Protein AF-A0A7S0ACM5-F1 (afdb_monomer_lite)

Radius of gyration: 21.63 Å; chains: 1; bounding box: 49×35×57 Å

Secondary structure (DSSP, 8-state):
-TTTTEES--HHHHHHHHHT-TT-SEEEEETTTTEEEEES--PSS----TTEEEEE--S----EEEE-S--TTEEESS--TTSSTTTTEES--HHHHHHHHHH-TT-SEEEEETTEEEEES---SSEEE-TT-EEEEEE-

Structure (mmCIF, N/CA/C/O backbone):
data_AF-A0A7S0ACM5-F1
#
_entry.id   AF-A0A7S0ACM5-F1
#
loop_
_atom_site.group_PDB
_atom_site.id
_atom_site.type_symbol
_atom_site.label_atom_id
_atom_site.label_alt_id
_atom_site.label_comp_id
_atom_site.label_asym_id
_atom_site.label_entity_id
_atom_site.label_seq_i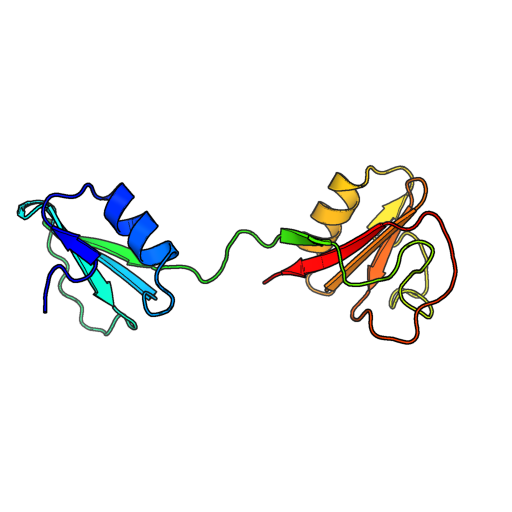d
_atom_site.pdbx_PDB_ins_code
_atom_site.Cartn_x
_atom_site.Cartn_y
_atom_site.Cartn_z
_atom_site.occupancy
_atom_site.B_iso_or_equiv
_atom_site.auth_seq_id
_atom_site.auth_comp_id
_atom_site.auth_asym_id
_atom_site.auth_atom_id
_atom_site.pdbx_PDB_model_num
ATOM 1 N N . ASP A 1 1 ? -14.259 -20.189 23.474 1.00 74.06 1 ASP A N 1
ATOM 2 C CA . ASP A 1 1 ? -13.755 -19.727 24.783 1.00 74.06 1 ASP A CA 1
ATOM 3 C C . ASP A 1 1 ? -13.394 -18.260 24.739 1.00 74.06 1 ASP A C 1
ATOM 5 O O . ASP A 1 1 ? -12.889 -17.796 23.725 1.00 74.06 1 ASP A O 1
ATOM 9 N N . TRP A 1 2 ? -13.703 -17.525 25.805 1.00 87.75 2 TRP A N 1
ATOM 10 C CA . TRP A 1 2 ? -13.398 -16.099 25.893 1.00 87.75 2 TRP A CA 1
ATOM 11 C C . TRP A 1 2 ? -11.968 -15.885 26.395 1.00 87.75 2 TRP A C 1
ATOM 13 O O . TRP A 1 2 ? -11.534 -16.573 27.318 1.00 87.75 2 TRP A O 1
ATOM 23 N N . GLY A 1 3 ? -11.259 -14.898 25.842 1.00 92.00 3 GLY A N 1
ATOM 24 C CA . GLY A 1 3 ? -9.906 -14.553 26.290 1.00 92.00 3 GLY A CA 1
ATOM 25 C C . GLY A 1 3 ? -8.773 -15.212 25.504 1.00 92.00 3 GLY A C 1
ATOM 26 O O . GLY A 1 3 ? -7.635 -15.182 25.964 1.00 92.00 3 GLY A O 1
ATOM 27 N N . ASP A 1 4 ? -9.045 -15.788 24.333 1.00 95.94 4 ASP A N 1
ATOM 28 C CA . ASP A 1 4 ? -8.060 -16.508 23.518 1.00 95.94 4 ASP A CA 1
ATOM 29 C C . ASP A 1 4 ? -6.959 -15.610 22.913 1.00 95.94 4 ASP A C 1
ATOM 31 O O . ASP A 1 4 ? -5.904 -16.103 22.517 1.00 95.94 4 ASP A O 1
ATOM 35 N N . LEU A 1 5 ? -7.164 -14.288 22.885 1.00 96.00 5 LEU A N 1
ATOM 36 C CA . LEU A 1 5 ? -6.110 -13.310 22.597 1.00 96.00 5 LEU A CA 1
ATOM 37 C C . LEU A 1 5 ? -5.459 -12.753 23.876 1.00 96.00 5 LEU A C 1
ATOM 39 O O . LEU A 1 5 ? -4.419 -12.104 23.805 1.00 96.00 5 LEU A O 1
ATOM 43 N N . GLY A 1 6 ? -6.012 -13.021 25.058 1.00 96.50 6 GLY A N 1
ATOM 44 C CA . GLY A 1 6 ? -5.380 -12.731 26.342 1.00 96.50 6 GLY A CA 1
ATOM 45 C C . GLY A 1 6 ? -6.316 -12.158 27.404 1.00 96.50 6 GLY A C 1
ATOM 46 O O . GLY A 1 6 ? -7.418 -11.672 27.141 1.00 96.50 6 GLY A O 1
ATOM 47 N N . THR A 1 7 ? -5.830 -12.179 28.644 1.00 97.06 7 THR A N 1
ATOM 48 C CA . THR A 1 7 ? -6.510 -11.652 29.837 1.00 97.06 7 THR A CA 1
ATOM 49 C C . THR A 1 7 ? -5.599 -10.699 30.600 1.00 97.06 7 THR A C 1
ATOM 51 O O . THR A 1 7 ? -4.382 -10.871 30.578 1.00 97.06 7 THR A O 1
ATOM 54 N N . LYS A 1 8 ? -6.184 -9.738 31.324 1.00 96.62 8 LYS A N 1
ATOM 55 C CA . LYS A 1 8 ? -5.485 -8.664 32.053 1.00 96.62 8 LYS A CA 1
ATOM 56 C C . LYS A 1 8 ? -4.668 -7.720 31.151 1.00 96.62 8 LYS A C 1
ATOM 58 O O . LYS A 1 8 ? -3.855 -6.947 31.656 1.00 96.62 8 LYS A O 1
ATOM 63 N N . ILE A 1 9 ? -4.939 -7.703 29.848 1.00 97.12 9 ILE A N 1
ATOM 64 C CA . ILE A 1 9 ? -4.252 -6.856 28.858 1.00 97.12 9 ILE A CA 1
ATOM 65 C C . ILE A 1 9 ? -4.987 -5.528 28.626 1.00 97.12 9 ILE A C 1
ATOM 67 O O . ILE A 1 9 ? -6.110 -5.359 29.098 1.00 97.12 9 ILE A O 1
ATOM 71 N N . SER A 1 10 ? -4.353 -4.579 27.936 1.00 97.44 10 SER A N 1
ATOM 72 C CA . SER A 1 10 ? -5.004 -3.350 27.465 1.00 97.44 10 SER A CA 1
ATOM 73 C C . SER A 1 10 ? -5.814 -3.582 26.180 1.00 97.44 10 SER A C 1
ATOM 75 O O . SER A 1 10 ? -5.661 -4.596 25.496 1.00 97.44 10 SER A O 1
ATOM 77 N N . ALA A 1 11 ? -6.666 -2.614 25.832 1.00 96.12 11 ALA A N 1
ATOM 78 C CA . ALA A 1 11 ? -7.379 -2.594 24.555 1.00 96.12 11 ALA A CA 1
ATOM 79 C C . ALA A 1 11 ? -6.424 -2.534 23.345 1.00 96.12 11 ALA A C 1
ATOM 81 O O . ALA A 1 11 ? -6.666 -3.192 22.341 1.00 96.12 11 ALA A O 1
ATOM 82 N N . GLU A 1 12 ? -5.321 -1.794 23.452 1.00 95.19 12 GLU A N 1
ATOM 83 C CA . GLU A 1 12 ? -4.291 -1.705 22.407 1.00 95.19 12 GLU A CA 1
ATOM 84 C C . GLU A 1 12 ? -3.594 -3.055 22.198 1.00 95.19 12 GLU A C 1
ATOM 86 O O . GLU A 1 12 ? -3.578 -3.586 21.093 1.00 95.19 12 GLU A O 1
ATOM 91 N N . GLN A 1 13 ? -3.177 -3.707 23.290 1.00 96.75 13 GLN A N 1
ATOM 92 C CA . GLN A 1 13 ? -2.616 -5.059 23.233 1.00 96.75 13 GLN A CA 1
ATOM 93 C C . GLN A 1 13 ? -3.599 -6.073 22.628 1.00 96.75 13 GLN A C 1
ATOM 95 O O . GLN A 1 13 ? -3.174 -7.061 22.035 1.00 96.75 13 GLN A O 1
ATOM 100 N N . CYS A 1 14 ? -4.908 -5.864 22.784 1.00 97.56 14 CYS A N 1
ATOM 101 C CA . CYS A 1 14 ? -5.925 -6.691 22.140 1.00 97.56 14 CYS A CA 1
ATOM 102 C C . CYS A 1 14 ? -5.924 -6.516 20.611 1.00 97.56 14 CYS A C 1
ATOM 104 O O . CYS A 1 14 ? -5.962 -7.510 19.882 1.00 97.56 14 CYS A O 1
ATOM 106 N N . GLN A 1 15 ? -5.829 -5.274 20.127 1.00 95.00 15 GLN A N 1
ATOM 107 C CA . GLN A 1 15 ? -5.737 -4.973 18.696 1.00 95.00 15 GLN A CA 1
ATOM 108 C C . GLN A 1 15 ? -4.459 -5.558 18.088 1.00 95.00 15 GLN A C 1
ATOM 110 O O . GLN A 1 15 ? -4.554 -6.299 17.113 1.00 95.00 15 GLN A O 1
ATOM 115 N N . ASP A 1 16 ? -3.294 -5.343 18.704 1.00 93.50 16 ASP A N 1
ATOM 116 C CA . ASP A 1 16 ? -2.008 -5.857 18.204 1.00 93.50 16 ASP A CA 1
ATOM 117 C C . ASP A 1 16 ? -2.004 -7.381 18.070 1.00 93.50 16 ASP A C 1
ATOM 119 O O . ASP A 1 16 ? -1.547 -7.947 17.077 1.00 93.50 16 ASP A O 1
ATOM 123 N N . ARG A 1 17 ? -2.574 -8.072 19.060 1.00 95.31 17 ARG A N 1
ATOM 124 C CA . ARG A 1 17 ? -2.668 -9.536 19.046 1.00 95.31 17 ARG A CA 1
ATOM 125 C C . ARG A 1 17 ? -3.643 -10.045 17.993 1.00 95.31 17 ARG A C 1
ATOM 127 O O . ARG A 1 17 ? -3.417 -11.112 17.432 1.00 95.31 17 ARG A O 1
ATOM 134 N N . CYS A 1 18 ? -4.699 -9.292 17.697 1.00 94.12 18 CYS A N 1
ATOM 135 C CA . CYS A 1 18 ? -5.559 -9.575 16.556 1.00 94.12 18 CYS A CA 1
ATOM 136 C C . CYS A 1 18 ? -4.834 -9.324 15.222 1.00 94.12 18 CYS A C 1
ATOM 138 O O . CYS A 1 18 ? -4.921 -10.144 14.305 1.00 94.12 18 CYS A O 1
ATOM 140 N N . LEU A 1 19 ? -4.067 -8.234 15.109 1.00 90.81 19 LEU A N 1
ATOM 141 C CA . LEU A 1 19 ? -3.265 -7.931 13.921 1.00 90.81 19 LEU A CA 1
ATOM 142 C C . LEU A 1 19 ? -2.239 -9.037 13.635 1.00 90.81 19 LEU A C 1
ATOM 144 O O . LEU A 1 19 ? -2.139 -9.482 12.493 1.00 90.81 19 LEU A O 1
ATOM 148 N N . ALA A 1 20 ? -1.580 -9.556 14.669 1.00 87.94 20 ALA A N 1
ATOM 149 C CA . ALA A 1 20 ? -0.624 -10.659 14.574 1.00 87.94 20 ALA A CA 1
ATOM 150 C C . ALA A 1 20 ? -1.261 -12.052 14.388 1.00 87.94 20 ALA A C 1
ATOM 152 O O . ALA A 1 20 ? -0.545 -13.028 14.186 1.00 87.94 20 ALA A O 1
ATOM 153 N N . ASN A 1 21 ? -2.589 -12.181 14.488 1.00 89.94 21 ASN A N 1
ATOM 154 C CA . ASN A 1 21 ? -3.282 -13.461 14.357 1.00 89.94 21 ASN A CA 1
ATOM 155 C C . ASN A 1 21 ? -4.006 -13.570 13.007 1.00 89.94 21 ASN A C 1
ATOM 157 O O . ASN A 1 21 ? -4.939 -12.813 12.734 1.00 89.94 21 ASN A O 1
ATOM 161 N N . ASP A 1 22 ? -3.627 -14.551 12.190 1.00 87.69 22 ASP A N 1
ATOM 162 C CA . ASP A 1 22 ? -4.176 -14.743 10.837 1.00 87.69 22 ASP A CA 1
ATOM 163 C C . ASP A 1 22 ? -5.669 -15.105 10.812 1.00 87.69 22 ASP A C 1
ATOM 165 O O . ASP A 1 22 ? -6.369 -14.814 9.843 1.00 87.69 22 ASP A O 1
ATOM 169 N N . HIS A 1 23 ? -6.186 -15.681 11.900 1.00 88.12 23 HIS A N 1
ATOM 170 C CA . HIS A 1 23 ? -7.600 -16.037 12.037 1.00 88.12 23 HIS A CA 1
ATOM 171 C C . HIS A 1 23 ? -8.447 -14.929 12.669 1.00 88.12 23 HIS A C 1
ATOM 173 O O . HIS A 1 23 ? -9.668 -15.068 12.758 1.00 88.12 23 HIS A O 1
ATOM 179 N N . CYS A 1 24 ? -7.835 -13.835 13.127 1.00 91.56 24 CYS A N 1
ATOM 180 C CA . CYS A 1 24 ? -8.592 -12.716 13.662 1.00 91.56 24 CYS A CA 1
ATOM 181 C C . CYS A 1 24 ? -9.110 -11.840 12.524 1.00 91.56 24 CYS A C 1
ATOM 183 O O . CYS A 1 24 ? -8.332 -11.321 11.733 1.00 91.56 24 CYS A O 1
ATOM 185 N N . ARG A 1 25 ? -10.425 -11.640 12.461 1.00 91.94 25 ARG A N 1
ATOM 186 C CA . ARG A 1 25 ? -11.079 -10.630 11.612 1.00 91.94 25 ARG A CA 1
ATOM 187 C C . ARG A 1 25 ? -11.717 -9.525 12.431 1.00 91.94 25 ARG A C 1
ATOM 189 O O . ARG A 1 25 ? -11.888 -8.425 11.926 1.00 91.94 25 ARG A O 1
ATOM 196 N N . PHE A 1 26 ? -12.028 -9.800 13.691 1.00 92.69 26 PHE A N 1
ATOM 197 C CA . PHE A 1 26 ? -12.561 -8.831 14.631 1.00 92.69 26 PHE A CA 1
ATOM 198 C C . PHE A 1 26 ? -11.927 -9.048 16.003 1.00 92.69 26 PHE A C 1
ATOM 200 O O . PHE A 1 26 ? -11.945 -10.166 16.520 1.00 92.69 26 PHE A O 1
ATOM 207 N N . ALA A 1 27 ? -11.381 -7.985 16.590 1.00 95.00 27 ALA A N 1
ATOM 208 C CA . ALA A 1 27 ? -10.933 -7.964 17.975 1.00 95.00 27 ALA A CA 1
ATOM 209 C C . ALA A 1 27 ? -12.099 -7.526 18.863 1.00 95.00 27 ALA A C 1
ATOM 211 O O . ALA A 1 27 ? -12.689 -6.470 18.626 1.00 95.00 27 ALA A O 1
ATOM 212 N N . VAL A 1 28 ? -12.415 -8.311 19.892 1.00 94.81 28 VAL A N 1
ATOM 213 C CA . VAL A 1 28 ? -13.461 -7.981 20.865 1.00 94.81 28 VAL A CA 1
ATOM 214 C C . VAL A 1 28 ? -12.850 -7.932 22.258 1.00 94.81 28 VAL A C 1
ATOM 216 O O . VAL A 1 28 ? -12.372 -8.938 22.785 1.00 94.81 28 VAL A O 1
ATOM 219 N N . TYR A 1 29 ? -12.862 -6.745 22.859 1.00 96.62 29 TYR A N 1
ATOM 220 C CA . TYR A 1 29 ? -12.278 -6.471 24.167 1.00 96.62 29 TYR A CA 1
ATOM 221 C C . TYR A 1 29 ? -13.362 -6.166 25.194 1.00 96.62 29 TYR A C 1
ATOM 223 O O . TYR A 1 29 ? -14.104 -5.195 25.057 1.00 96.62 29 TYR A O 1
ATOM 231 N N . LYS A 1 30 ? -13.412 -6.967 26.259 1.00 95.44 30 LYS A N 1
ATOM 232 C CA . LYS A 1 30 ? -14.280 -6.735 27.413 1.00 95.44 30 LYS A CA 1
ATOM 233 C C . LYS A 1 30 ? -13.570 -5.826 28.414 1.00 95.44 30 LYS A C 1
ATOM 235 O O . LYS A 1 30 ? -12.619 -6.262 29.068 1.00 95.44 30 LYS A O 1
ATOM 240 N N . THR A 1 31 ? -14.030 -4.586 28.553 1.00 93.12 31 THR A N 1
ATOM 241 C CA . THR A 1 31 ? -13.363 -3.534 29.342 1.00 93.12 31 THR A CA 1
ATOM 242 C C . THR A 1 31 ? -13.320 -3.863 30.831 1.00 93.12 31 THR A C 1
ATOM 244 O O . THR A 1 31 ? -12.274 -3.720 31.461 1.00 93.12 31 THR A O 1
ATOM 247 N N . THR A 1 32 ? -14.417 -4.392 31.376 1.00 92.62 32 THR A N 1
ATOM 248 C CA . THR A 1 32 ? -14.552 -4.752 32.798 1.00 92.62 32 THR A CA 1
ATOM 249 C C . THR A 1 32 ? -13.646 -5.913 33.204 1.00 92.62 32 THR A C 1
ATOM 251 O O . THR A 1 32 ? -13.028 -5.880 34.264 1.00 92.62 32 THR A O 1
ATOM 254 N N . ALA A 1 33 ? -13.521 -6.927 32.343 1.00 93.56 33 ALA A N 1
ATOM 255 C CA . ALA A 1 33 ? -12.702 -8.114 32.597 1.00 93.56 33 ALA A CA 1
ATOM 256 C C . ALA A 1 33 ? -11.260 -7.989 32.075 1.00 93.56 33 ALA A C 1
ATOM 258 O O . ALA A 1 33 ? -10.439 -8.874 32.326 1.00 93.56 33 ALA A O 1
ATOM 259 N N . ARG A 1 34 ? -10.954 -6.926 31.317 1.00 96.06 34 ARG A N 1
ATOM 260 C CA . ARG A 1 34 ? -9.683 -6.742 30.599 1.00 96.06 34 ARG A CA 1
ATOM 261 C C . ARG A 1 34 ? -9.292 -7.982 29.791 1.00 96.06 34 ARG A C 1
ATOM 263 O O . ARG A 1 34 ? -8.174 -8.488 29.896 1.00 96.06 34 ARG A O 1
ATOM 270 N N . SER A 1 35 ? -10.244 -8.527 29.041 1.00 97.12 35 SER A N 1
ATOM 271 C CA . SER A 1 35 ? -10.082 -9.788 28.314 1.00 97.12 35 SER A CA 1
ATOM 272 C C . SER A 1 35 ? -10.415 -9.611 26.840 1.00 97.12 35 SER A C 1
ATOM 274 O O . SER A 1 35 ? -11.391 -8.945 26.502 1.00 97.12 35 SER A O 1
ATOM 276 N N . CYS A 1 36 ? -9.588 -10.200 25.983 1.00 97.44 36 CYS A N 1
ATOM 277 C CA . CYS A 1 36 ? -9.625 -10.041 24.539 1.00 97.44 36 CYS A CA 1
ATOM 278 C C . CYS A 1 36 ? -9.876 -11.376 23.850 1.00 97.44 36 CYS A C 1
ATOM 280 O O . CYS A 1 36 ? -9.240 -12.380 24.177 1.00 97.44 36 CYS A O 1
ATOM 282 N N . THR A 1 37 ? -10.754 -11.368 22.858 1.00 96.06 37 THR A N 1
ATOM 283 C CA . THR A 1 37 ? -11.027 -12.529 22.016 1.00 96.06 37 THR A CA 1
ATOM 284 C C . THR A 1 37 ? -11.062 -12.139 20.542 1.00 96.06 37 THR A C 1
ATOM 286 O O . THR A 1 37 ? -11.255 -10.960 20.220 1.00 96.06 37 THR A O 1
ATOM 289 N N . LYS A 1 38 ? -10.849 -13.110 19.648 1.00 94.62 38 LYS A N 1
ATOM 290 C CA . LYS A 1 38 ? -10.996 -12.911 18.201 1.00 94.62 38 LYS A CA 1
ATOM 291 C C . LYS A 1 38 ? -12.259 -13.556 17.662 1.00 94.62 38 LYS A C 1
ATOM 293 O O . LYS A 1 38 ? -12.644 -14.642 18.080 1.00 94.62 38 LYS A O 1
ATOM 298 N N . PHE A 1 39 ? -12.815 -12.936 16.632 1.00 91.75 39 PHE A N 1
ATOM 299 C CA . PHE A 1 39 ? -13.817 -13.553 15.775 1.00 91.75 39 PHE A CA 1
ATOM 300 C C . PHE A 1 39 ? -13.350 -13.541 14.327 1.00 91.75 39 PHE A C 1
ATOM 302 O O . PHE A 1 39 ? -12.666 -12.613 13.891 1.00 91.75 39 PHE A O 1
ATOM 309 N N . HIS A 1 40 ? -13.730 -14.576 13.582 1.00 89.00 40 HIS A N 1
ATOM 310 C CA . HIS A 1 40 ? -13.528 -14.631 12.137 1.00 89.00 40 HIS A CA 1
ATOM 311 C C . HIS A 1 40 ? -14.631 -13.871 11.379 1.00 89.00 40 HIS A C 1
ATOM 313 O O . HIS A 1 40 ? -14.410 -13.386 10.277 1.00 89.00 40 HIS A O 1
ATOM 319 N N . GLU A 1 41 ? -15.816 -13.720 11.967 1.00 84.94 41 GLU A N 1
ATOM 320 C CA . GLU A 1 41 ? -16.967 -13.065 11.340 1.00 84.94 41 GLU A CA 1
ATOM 321 C C . GLU A 1 41 ? -17.749 -12.273 12.388 1.00 84.94 41 GLU A C 1
ATOM 323 O O . GLU A 1 41 ? -17.735 -12.613 13.573 1.00 84.94 41 GLU A O 1
ATOM 328 N N . CYS A 1 42 ? -18.434 -11.218 11.951 1.00 82.19 42 CYS A N 1
ATOM 329 C CA . CYS A 1 42 ? -19.366 -10.463 12.779 1.00 82.19 42 CYS A CA 1
ATOM 330 C C . CYS A 1 42 ? -20.781 -10.716 12.253 1.00 82.19 42 CYS A C 1
ATOM 332 O O . CYS A 1 42 ? -21.149 -10.214 11.191 1.00 82.19 42 CYS A O 1
ATOM 334 N N . ASN A 1 43 ? -21.551 -11.531 12.975 1.00 77.81 43 ASN A N 1
ATOM 335 C CA . ASN A 1 43 ? -22.906 -11.912 12.582 1.00 77.81 43 ASN A CA 1
ATOM 336 C C . ASN A 1 43 ? -23.949 -10.945 13.161 1.00 77.81 43 ASN A C 1
ATOM 338 O O . ASN A 1 43 ? -23.796 -10.446 14.274 1.00 77.81 43 ASN A O 1
ATOM 342 N N . SER A 1 44 ? -25.017 -10.699 12.397 1.00 69.56 44 SER A N 1
ATOM 343 C CA . SER A 1 44 ? -26.188 -9.918 12.815 1.00 69.56 44 SER A CA 1
ATOM 344 C C . SER A 1 44 ? -27.334 -10.855 13.234 1.00 69.56 44 SER A C 1
ATOM 346 O O . SER A 1 44 ? -27.522 -11.878 12.570 1.00 69.56 44 SER A O 1
ATOM 348 N N . PRO A 1 45 ? -28.124 -10.528 14.276 1.00 66.06 45 PRO A N 1
ATOM 349 C CA . PRO A 1 45 ? -28.029 -9.331 15.116 1.00 66.06 45 PRO A CA 1
ATOM 350 C C . PRO A 1 45 ? -26.870 -9.416 16.119 1.00 66.06 45 PRO A C 1
ATOM 352 O O . PRO A 1 45 ? -26.571 -10.491 16.634 1.00 66.06 45 PRO A O 1
ATOM 355 N N . TYR A 1 46 ? -26.235 -8.279 16.416 1.00 70.38 46 TYR A N 1
ATOM 356 C CA . TYR A 1 46 ? -25.205 -8.188 17.454 1.00 70.38 46 TYR A CA 1
ATOM 357 C C . TYR A 1 46 ? -25.653 -7.304 18.620 1.00 70.38 46 TYR A C 1
ATOM 359 O O . TYR A 1 46 ? -26.189 -6.209 18.434 1.00 70.38 46 TYR A O 1
ATOM 367 N N . ASP A 1 47 ? -25.389 -7.785 19.835 1.00 72.88 47 ASP A N 1
ATOM 368 C CA . ASP A 1 47 ? -25.683 -7.075 21.075 1.00 72.88 47 ASP A CA 1
ATOM 369 C C . ASP A 1 47 ? -24.698 -5.920 21.275 1.00 72.88 47 ASP A C 1
ATOM 371 O O . ASP A 1 47 ? -23.516 -6.128 21.558 1.00 72.88 47 ASP A O 1
ATOM 375 N N . GLN A 1 48 ? -25.186 -4.684 21.191 1.00 73.06 48 GLN A N 1
ATOM 376 C CA . GLN A 1 48 ? -24.405 -3.530 21.623 1.00 73.06 48 GLN A CA 1
ATOM 377 C C . GLN A 1 48 ? -24.444 -3.444 23.146 1.00 73.06 48 GLN A C 1
ATOM 379 O O . GLN A 1 48 ? -25.480 -3.159 23.747 1.00 73.06 48 GLN A O 1
ATOM 384 N N . LYS A 1 49 ? -23.301 -3.701 23.778 1.00 83.62 49 LYS A N 1
ATOM 385 C CA . LYS A 1 49 ? -23.130 -3.590 25.225 1.00 83.62 49 LYS A CA 1
ATOM 386 C C . LYS A 1 49 ? -21.969 -2.635 25.529 1.00 83.62 49 LYS A C 1
ATOM 388 O O . LYS A 1 49 ? -20.926 -2.738 24.886 1.00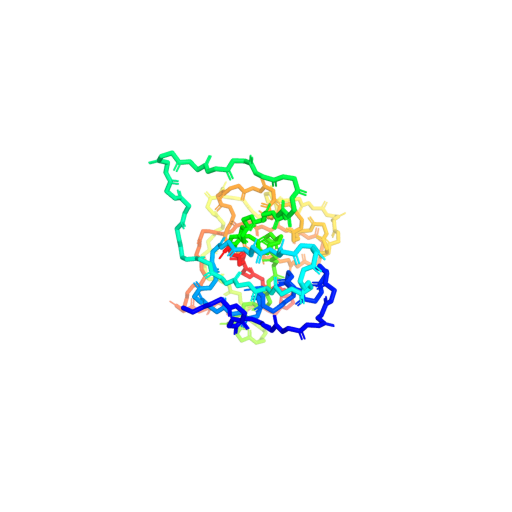 83.62 49 LYS A O 1
ATOM 393 N N . PRO A 1 50 ? -22.118 -1.718 26.501 1.00 85.00 50 PRO A N 1
ATOM 394 C CA . PRO A 1 50 ? -21.123 -0.677 26.772 1.00 85.00 50 PRO A CA 1
ATOM 395 C C . PRO A 1 50 ? -19.807 -1.213 27.359 1.00 85.00 50 PRO A C 1
ATOM 397 O O . PRO A 1 50 ? -18.808 -0.499 27.377 1.00 85.00 50 PRO A O 1
ATOM 400 N N . ASP A 1 51 ? -19.776 -2.457 27.845 1.00 92.75 51 ASP A N 1
ATOM 401 C CA . ASP A 1 51 ? -18.571 -3.102 28.373 1.00 92.75 51 ASP A CA 1
ATOM 402 C C . ASP A 1 51 ? -17.703 -3.769 27.294 1.00 92.75 51 ASP A C 1
ATOM 404 O O . ASP A 1 51 ? -16.676 -4.363 27.630 1.00 92.75 51 ASP A O 1
ATOM 408 N N . PHE A 1 52 ? -18.064 -3.646 26.012 1.00 92.75 52 PHE A N 1
ATOM 409 C CA . PHE A 1 52 ? -17.291 -4.191 24.899 1.00 92.75 52 PHE A CA 1
ATOM 410 C C . PHE A 1 52 ? -16.840 -3.107 23.928 1.00 92.75 52 PHE A C 1
ATOM 412 O O . PHE A 1 52 ? -17.626 -2.292 23.454 1.00 92.75 52 PHE A O 1
ATOM 419 N N . ALA A 1 53 ? -15.559 -3.158 23.581 1.00 93.12 53 ALA A N 1
ATOM 420 C CA . ALA A 1 53 ? -15.013 -2.461 22.432 1.00 93.12 53 ALA A CA 1
ATOM 421 C C . ALA A 1 53 ? -14.728 -3.487 21.327 1.00 93.12 53 ALA A C 1
ATOM 423 O O . ALA A 1 53 ? -14.119 -4.530 21.581 1.00 93.12 53 ALA A O 1
ATOM 424 N N . VAL A 1 54 ? -15.213 -3.209 20.117 1.00 92.50 54 VAL A N 1
ATOM 425 C CA . VAL A 1 54 ? -15.158 -4.119 18.967 1.00 92.50 54 VAL A CA 1
ATOM 426 C C . VAL A 1 54 ? -14.482 -3.403 17.806 1.00 92.50 54 VAL A C 1
ATOM 428 O O . VAL A 1 54 ? -14.886 -2.299 17.446 1.00 92.50 54 VAL A O 1
ATOM 431 N N . TRP A 1 55 ? -13.480 -4.040 17.202 1.00 92.00 55 TRP A N 1
ATOM 432 C CA . TRP A 1 55 ? -12.773 -3.519 16.031 1.00 92.00 55 TRP A CA 1
ATOM 433 C C . TRP A 1 55 ? -12.702 -4.571 14.937 1.00 92.00 55 TRP A C 1
ATOM 435 O O . TRP A 1 55 ? -12.395 -5.729 15.213 1.00 92.00 55 TRP A O 1
ATOM 445 N N . ALA A 1 56 ? -12.925 -4.166 13.690 1.00 90.25 56 ALA A N 1
ATOM 446 C CA . ALA A 1 56 ? -12.647 -5.005 12.534 1.00 90.25 56 ALA A CA 1
ATOM 447 C C . ALA A 1 56 ? -11.158 -4.920 12.174 1.00 90.25 56 ALA A C 1
ATOM 449 O O . ALA A 1 56 ? -10.614 -3.831 11.980 1.00 90.25 56 ALA A O 1
ATOM 450 N N . LYS A 1 57 ? -10.508 -6.075 12.028 1.00 87.69 57 LYS A N 1
ATOM 451 C CA . LYS A 1 57 ? -9.226 -6.190 11.341 1.00 87.69 57 LYS A CA 1
ATOM 452 C C . LYS A 1 57 ? -9.495 -5.977 9.860 1.00 87.69 57 LYS A C 1
ATOM 454 O O . LYS A 1 57 ? -9.864 -6.899 9.130 1.00 87.69 57 LYS A O 1
ATOM 459 N N . HIS A 1 58 ? -9.308 -4.747 9.408 1.00 79.50 58 HIS A N 1
ATOM 460 C CA . HIS A 1 58 ? -9.179 -4.511 7.985 1.00 79.50 58 HIS A CA 1
ATOM 461 C C . HIS A 1 58 ? -7.945 -5.271 7.493 1.00 79.50 58 HIS A C 1
ATOM 463 O O . HIS A 1 58 ? -6.849 -5.095 8.013 1.00 79.50 58 HIS A O 1
ATOM 469 N N . ASN A 1 59 ? -8.122 -6.106 6.467 1.00 65.25 59 ASN A N 1
ATOM 470 C CA . ASN A 1 59 ? -7.016 -6.759 5.757 1.00 65.25 59 ASN A CA 1
ATOM 471 C C . ASN A 1 59 ? -6.032 -5.770 5.116 1.00 65.25 59 ASN A C 1
ATOM 473 O O . ASN A 1 59 ? -5.013 -6.185 4.582 1.00 65.25 59 ASN A O 1
ATOM 477 N N . GLY A 1 60 ? -6.336 -4.477 5.146 1.00 52.78 60 GLY A N 1
ATOM 478 C CA . GLY A 1 60 ? -5.443 -3.442 4.682 1.00 52.78 60 GLY A CA 1
ATOM 479 C C . GLY A 1 60 ? -4.487 -3.032 5.788 1.00 52.78 60 GLY A C 1
ATOM 480 O O . GLY A 1 60 ? -4.775 -2.094 6.530 1.00 52.78 60 GLY A O 1
ATOM 481 N N . GLY A 1 61 ? -3.287 -3.613 5.784 1.00 55.66 61 GLY A N 1
ATOM 482 C CA . GLY A 1 61 ? -2.144 -2.712 5.895 1.00 55.66 61 GLY A CA 1
ATOM 483 C C . GLY A 1 61 ? -2.347 -1.582 4.878 1.00 55.66 61 GLY A C 1
ATOM 484 O O . GLY A 1 61 ? -2.914 -1.807 3.803 1.00 55.66 61 GLY A O 1
ATOM 485 N N . SER A 1 62 ? -1.970 -0.350 5.215 1.00 63.56 62 SER A N 1
ATOM 486 C CA . SER A 1 62 ? -1.905 0.711 4.207 1.00 63.56 62 SER A CA 1
ATOM 487 C C . SER A 1 62 ? -1.196 0.143 2.975 1.00 63.56 62 SER A C 1
ATOM 489 O O . SER A 1 62 ? -0.133 -0.454 3.158 1.00 63.56 62 SER A O 1
ATOM 491 N N . PRO A 1 63 ? -1.772 0.242 1.761 1.00 76.75 63 PRO A N 1
ATOM 492 C CA . PRO A 1 63 ? -1.158 -0.370 0.595 1.00 76.75 63 PRO A CA 1
ATOM 493 C C . PRO A 1 63 ? 0.272 0.161 0.496 1.00 76.75 63 PRO A C 1
ATOM 495 O O . PRO A 1 63 ? 0.485 1.372 0.513 1.00 76.75 63 PRO A O 1
ATOM 498 N N . GLU A 1 64 ? 1.239 -0.750 0.466 1.00 89.56 64 GLU A N 1
ATOM 499 C CA . GLU A 1 64 ? 2.666 -0.437 0.510 1.00 89.56 64 GLU A CA 1
ATOM 500 C C . GLU A 1 64 ? 3.338 -0.926 -0.774 1.00 89.56 64 GLU A C 1
ATOM 502 O O . GLU A 1 64 ? 2.902 -1.890 -1.414 1.00 89.56 64 GLU A O 1
ATOM 507 N N . MET A 1 65 ? 4.398 -0.231 -1.176 1.00 94.44 65 MET A N 1
ATOM 508 C CA . MET A 1 65 ? 5.279 -0.666 -2.248 1.00 94.44 65 MET A CA 1
ATOM 509 C C . MET A 1 65 ? 6.501 -1.352 -1.638 1.00 94.44 65 MET A C 1
ATOM 511 O O . MET A 1 65 ? 7.317 -0.705 -0.993 1.00 94.44 65 MET A O 1
ATOM 515 N N . VAL A 1 66 ? 6.662 -2.647 -1.889 1.00 94.06 66 VAL A N 1
ATOM 516 C CA . VAL A 1 66 ? 7.840 -3.419 -1.459 1.00 94.06 66 VAL A CA 1
ATOM 517 C C . VAL A 1 66 ? 8.757 -3.679 -2.647 1.00 94.06 66 VAL A C 1
ATOM 519 O O . VAL A 1 66 ? 8.290 -3.680 -3.787 1.00 94.06 66 VAL A O 1
ATOM 522 N N . LEU A 1 67 ? 10.059 -3.879 -2.421 1.00 95.12 67 LEU A N 1
ATOM 523 C CA . LEU A 1 67 ? 10.982 -4.233 -3.508 1.00 95.12 67 LEU A CA 1
ATOM 524 C C . LEU A 1 67 ? 10.486 -5.497 -4.222 1.00 95.12 67 LEU A C 1
ATOM 526 O O . LEU A 1 67 ? 10.096 -6.473 -3.583 1.00 95.12 67 LEU A O 1
ATOM 530 N N . ALA A 1 68 ? 10.450 -5.449 -5.552 1.00 95.38 68 ALA A N 1
ATOM 531 C CA . ALA A 1 68 ? 10.071 -6.599 -6.360 1.00 95.38 68 ALA A CA 1
ATOM 532 C C . ALA A 1 68 ? 11.246 -7.581 -6.485 1.00 95.38 68 ALA A C 1
ATOM 534 O O . ALA A 1 68 ? 12.406 -7.174 -6.424 1.00 95.38 68 ALA A O 1
ATOM 535 N N . ASP A 1 69 ? 10.937 -8.854 -6.731 1.00 94.25 69 ASP A N 1
ATOM 536 C CA . ASP A 1 69 ? 11.921 -9.901 -7.036 1.00 94.25 69 ASP A CA 1
ATOM 537 C C . ASP A 1 69 ? 12.431 -9.771 -8.486 1.00 94.25 69 ASP A C 1
ATOM 539 O O . ASP A 1 69 ? 12.157 -10.586 -9.367 1.00 94.25 69 ASP A O 1
ATOM 543 N N . VAL A 1 70 ? 13.100 -8.650 -8.761 1.00 94.88 70 VAL A N 1
ATOM 544 C CA . VAL A 1 70 ? 13.758 -8.349 -10.033 1.00 94.88 70 VAL A CA 1
ATOM 545 C C . VAL A 1 70 ? 15.256 -8.254 -9.757 1.00 94.88 70 VAL A C 1
ATOM 547 O O . VAL A 1 70 ? 15.650 -7.426 -8.932 1.00 94.88 70 VAL A O 1
ATOM 550 N N . PRO A 1 71 ? 16.103 -9.058 -10.428 1.00 94.00 71 PRO A N 1
ATOM 551 C CA . PRO A 1 71 ? 17.540 -9.019 -10.205 1.00 94.00 71 PRO A CA 1
ATOM 552 C C . PRO A 1 71 ? 18.131 -7.628 -10.433 1.00 94.00 71 PRO A C 1
ATOM 554 O O . PRO A 1 71 ? 17.671 -6.859 -11.285 1.00 94.00 71 PRO A O 1
ATOM 557 N N . GLU A 1 72 ? 19.203 -7.323 -9.704 1.00 92.56 72 GLU A N 1
ATOM 558 C CA . GLU A 1 72 ? 19.944 -6.083 -9.898 1.00 92.56 72 GLU A CA 1
ATOM 559 C C . GLU A 1 72 ? 20.389 -5.935 -11.360 1.00 92.56 72 GLU A C 1
ATOM 561 O O . GLU A 1 72 ? 20.742 -6.896 -12.046 1.00 92.56 72 GLU A O 1
ATOM 566 N N . GLY A 1 73 ? 20.346 -4.703 -11.866 1.00 93.69 73 GLY A N 1
ATOM 567 C CA . GLY A 1 73 ? 20.697 -4.428 -13.254 1.00 93.69 73 GLY A CA 1
ATOM 568 C C . GLY A 1 73 ? 19.591 -4.766 -14.257 1.00 93.69 73 GLY A C 1
ATOM 569 O O . GLY A 1 73 ? 19.820 -4.625 -15.460 1.00 93.69 73 GLY A O 1
ATOM 570 N N . GLN A 1 74 ? 18.408 -5.185 -13.793 1.00 96.88 74 GLN A N 1
ATOM 571 C CA . GLN A 1 74 ? 17.282 -5.563 -14.643 1.00 96.88 74 GLN A CA 1
ATOM 572 C C . GLN A 1 74 ? 16.012 -4.750 -14.351 1.00 96.88 74 GLN A C 1
ATOM 574 O O . GLN A 1 74 ? 15.911 -4.012 -13.370 1.00 96.88 74 GLN A O 1
ATOM 579 N N . ARG A 1 75 ? 15.033 -4.862 -15.252 1.00 95.94 75 ARG A N 1
ATOM 580 C CA . ARG A 1 75 ? 13.688 -4.282 -15.123 1.00 95.94 75 ARG A CA 1
ATOM 581 C C . ARG A 1 75 ? 12.626 -5.245 -15.654 1.00 95.94 75 ARG A C 1
ATOM 583 O O . ARG A 1 75 ? 12.946 -6.159 -16.414 1.00 95.94 75 ARG A O 1
ATOM 590 N N . CYS A 1 76 ? 11.356 -4.970 -15.356 1.00 96.44 76 CYS A N 1
ATOM 591 C CA . CYS A 1 76 ? 10.228 -5.625 -16.028 1.00 96.44 76 CYS A CA 1
ATOM 592 C C . CYS A 1 76 ? 10.345 -5.450 -17.547 1.00 96.44 76 CYS A C 1
ATOM 594 O O . CYS A 1 76 ? 10.665 -4.348 -18.008 1.00 96.44 76 CYS A O 1
ATOM 596 N N . SER A 1 77 ? 10.098 -6.512 -18.310 1.00 94.50 77 SER A N 1
ATOM 597 C CA . SER A 1 77 ? 10.189 -6.489 -19.773 1.00 94.50 77 SER A CA 1
ATOM 598 C C . SER A 1 77 ? 9.083 -5.668 -20.429 1.00 94.50 77 SER A C 1
ATOM 600 O O . SER A 1 77 ? 8.030 -5.422 -19.844 1.00 94.50 77 SER A O 1
ATOM 602 N N . GLY A 1 78 ? 9.322 -5.255 -21.674 1.00 92.56 78 GLY A N 1
ATOM 603 C CA . GLY A 1 78 ? 8.312 -4.609 -22.506 1.00 92.56 78 GLY A CA 1
ATOM 604 C C . GLY A 1 78 ? 8.123 -3.120 -22.211 1.00 92.56 78 GLY A C 1
ATOM 605 O O . GLY A 1 78 ? 8.968 -2.468 -21.583 1.00 92.56 78 GLY A O 1
ATOM 606 N N . GLN A 1 79 ? 7.026 -2.567 -22.733 1.00 91.88 79 GLN A N 1
ATOM 607 C CA . GLN A 1 79 ? 6.636 -1.168 -22.552 1.00 91.88 79 GLN A CA 1
ATOM 608 C C . GLN A 1 79 ? 5.588 -1.027 -21.437 1.00 91.88 79 GLN A C 1
ATOM 610 O O . GLN A 1 79 ? 4.793 -1.945 -21.233 1.00 91.88 79 GLN A O 1
ATOM 615 N N . PRO A 1 80 ? 5.538 0.126 -20.742 1.00 91.75 80 PRO A N 1
ATOM 616 C CA . PRO A 1 80 ? 4.452 0.419 -19.817 1.00 91.75 80 PRO A CA 1
ATOM 617 C C . PRO A 1 80 ? 3.090 0.317 -20.529 1.00 91.75 80 PRO A C 1
ATOM 619 O O . PRO A 1 80 ? 2.983 0.775 -21.670 1.00 91.75 80 PRO A O 1
ATOM 622 N N . PRO A 1 81 ? 2.025 -0.175 -19.867 1.00 89.62 81 PRO A N 1
ATOM 623 C CA . PRO A 1 81 ? 0.691 -0.301 -20.468 1.00 89.62 81 PRO A CA 1
ATOM 624 C C . PRO A 1 81 ? 0.108 1.014 -21.003 1.00 89.62 81 PRO A C 1
ATOM 626 O O . PRO A 1 81 ? -0.750 1.018 -21.875 1.00 89.62 81 PRO A O 1
ATOM 629 N N . SER A 1 82 ? 0.585 2.151 -20.494 1.00 89.00 82 SER A N 1
ATOM 630 C CA . SER A 1 82 ? 0.223 3.489 -20.971 1.00 89.00 82 SER A CA 1
ATOM 631 C C . SER A 1 82 ? 0.784 3.830 -22.361 1.00 89.00 82 SER A C 1
ATOM 633 O O . SER A 1 82 ? 0.498 4.912 -22.872 1.00 89.00 82 SER A O 1
ATOM 635 N N . GLY A 1 83 ? 1.651 2.984 -22.929 1.00 90.31 83 GLY A N 1
ATOM 636 C CA . GLY A 1 83 ? 2.405 3.254 -24.154 1.00 90.31 83 GLY A CA 1
ATOM 637 C C . GLY A 1 83 ? 3.513 4.302 -23.990 1.00 90.31 83 GLY A C 1
ATOM 638 O O . GLY A 1 83 ? 4.215 4.608 -24.951 1.00 90.31 83 GLY A O 1
ATOM 639 N N . ARG A 1 84 ? 3.701 4.865 -22.785 1.00 91.25 84 ARG A N 1
ATOM 640 C CA . ARG A 1 84 ? 4.716 5.891 -22.509 1.00 91.25 84 ARG A CA 1
ATOM 641 C C . ARG A 1 84 ? 5.436 5.661 -21.190 1.00 91.25 84 ARG A C 1
ATOM 643 O O . ARG A 1 84 ? 4.829 5.406 -20.152 1.00 91.25 84 ARG A O 1
ATOM 650 N N . TRP A 1 85 ? 6.747 5.852 -21.219 1.00 95.25 85 TRP A N 1
ATOM 651 C CA . TRP A 1 85 ? 7.546 5.953 -20.005 1.00 95.25 85 TRP A CA 1
ATOM 652 C C . TRP A 1 85 ? 7.235 7.258 -19.268 1.00 95.25 85 TRP A C 1
ATOM 654 O O . TRP A 1 85 ? 7.018 8.295 -19.893 1.00 95.25 85 TRP A O 1
ATOM 664 N N . GLY A 1 86 ? 7.229 7.209 -17.938 1.00 96.81 86 GLY A N 1
ATOM 665 C CA . GLY A 1 86 ? 6.980 8.382 -17.102 1.00 96.81 86 GLY A CA 1
ATOM 666 C C . GLY A 1 86 ? 5.499 8.666 -16.837 1.00 96.81 86 GLY A C 1
ATOM 667 O O . GLY A 1 86 ? 5.169 9.791 -16.473 1.00 96.81 86 GLY A O 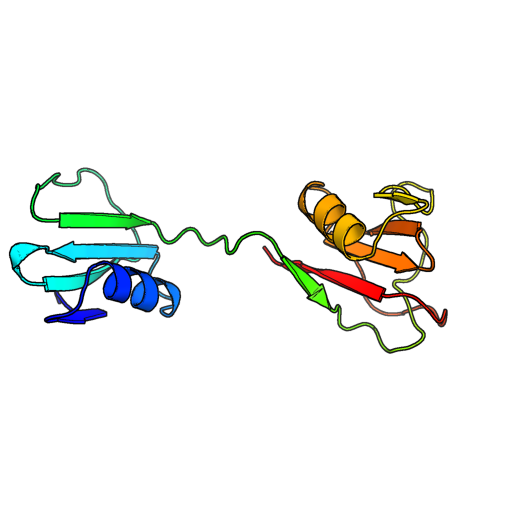1
ATOM 668 N N . ASP A 1 87 ? 4.587 7.702 -17.022 1.00 97.06 87 ASP A N 1
ATOM 669 C CA . ASP A 1 87 ? 3.143 7.930 -16.838 1.00 97.06 87 ASP A CA 1
ATOM 670 C C . ASP A 1 87 ? 2.746 8.246 -15.387 1.00 97.06 87 ASP A C 1
ATOM 672 O O . ASP A 1 87 ? 1.726 8.893 -15.155 1.00 97.06 87 ASP A O 1
ATOM 676 N N . LEU A 1 88 ? 3.567 7.835 -14.418 1.00 96.88 88 LEU A N 1
ATOM 677 C CA . LEU A 1 88 ? 3.439 8.245 -13.022 1.00 96.88 88 LEU A CA 1
ATOM 678 C C . LEU A 1 88 ? 4.233 9.525 -12.723 1.00 96.88 88 LEU A C 1
ATOM 680 O O . LEU A 1 88 ? 4.146 10.044 -11.616 1.00 96.88 88 LEU A O 1
ATOM 684 N N . GLY A 1 89 ? 4.977 10.078 -13.681 1.00 97.31 89 GLY A N 1
ATOM 685 C CA . GLY A 1 89 ? 5.643 11.375 -13.600 1.00 97.31 89 GLY A CA 1
ATOM 686 C C . GLY A 1 89 ? 7.134 11.356 -13.923 1.00 97.31 89 GLY A C 1
ATOM 687 O O . GLY A 1 89 ? 7.799 10.322 -13.917 1.00 97.31 89 GLY A O 1
ATOM 688 N N . THR A 1 90 ? 7.659 12.558 -14.151 1.00 97.75 90 THR A N 1
ATOM 689 C CA . THR A 1 90 ? 9.075 12.849 -14.414 1.00 97.75 90 THR A CA 1
ATOM 690 C C . THR A 1 90 ? 9.578 13.932 -13.466 1.00 97.75 90 THR A C 1
ATOM 692 O O . THR A 1 90 ? 8.792 14.790 -13.065 1.00 97.75 90 THR A O 1
ATOM 695 N N . LYS A 1 91 ? 10.884 13.943 -13.171 1.00 97.75 91 LYS A N 1
ATOM 696 C CA . LYS A 1 91 ? 11.517 14.840 -12.185 1.00 97.75 91 LYS A CA 1
ATOM 697 C C . LYS A 1 91 ? 10.907 14.691 -10.781 1.00 97.75 91 LYS A C 1
ATOM 699 O O . LYS A 1 91 ? 10.728 15.675 -10.070 1.00 97.75 91 LYS A O 1
ATOM 704 N N . ILE A 1 92 ? 10.559 13.462 -10.398 1.00 98.25 92 ILE A N 1
ATOM 705 C CA . ILE A 1 92 ? 10.011 13.137 -9.073 1.00 98.25 92 ILE A CA 1
ATOM 706 C C . ILE A 1 92 ? 10.970 12.250 -8.280 1.00 98.25 92 ILE A C 1
ATOM 708 O O . ILE A 1 92 ? 11.877 11.652 -8.848 1.00 98.25 92 ILE A O 1
ATOM 712 N N . THR A 1 93 ? 10.762 12.145 -6.970 1.00 98.31 93 THR A N 1
ATOM 713 C CA . THR A 1 93 ? 11.524 11.232 -6.110 1.00 98.31 93 THR A CA 1
ATOM 714 C C . THR A 1 93 ? 11.016 9.792 -6.223 1.00 98.31 93 THR A C 1
ATOM 716 O O . THR A 1 93 ? 9.877 9.548 -6.632 1.00 98.31 93 THR A O 1
ATOM 719 N N . ALA A 1 94 ? 11.844 8.834 -5.795 1.00 97.75 94 ALA A N 1
ATOM 720 C CA . ALA A 1 94 ? 11.455 7.430 -5.652 1.00 97.75 94 ALA A CA 1
ATOM 721 C C . ALA A 1 94 ? 10.226 7.261 -4.737 1.00 97.75 94 ALA A C 1
ATOM 723 O O . ALA A 1 94 ? 9.281 6.571 -5.108 1.00 97.75 94 ALA A O 1
ATOM 724 N N . GLN A 1 95 ? 10.180 7.969 -3.602 1.00 97.00 95 GLN A N 1
ATOM 725 C CA . GLN A 1 95 ? 9.020 7.930 -2.705 1.00 97.00 95 GLN A CA 1
ATOM 726 C C . GLN A 1 95 ? 7.744 8.394 -3.413 1.00 97.00 95 GLN A C 1
ATOM 728 O O . GLN A 1 95 ? 6.729 7.706 -3.400 1.00 97.00 95 GLN A O 1
ATOM 733 N N . LYS A 1 96 ? 7.808 9.518 -4.140 1.00 98.12 96 LYS A N 1
ATOM 734 C CA . LYS A 1 96 ? 6.633 10.022 -4.858 1.00 98.12 96 LYS A CA 1
ATOM 735 C C . LYS A 1 96 ? 6.179 9.069 -5.965 1.00 98.12 96 LYS A C 1
ATOM 737 O O . LYS A 1 96 ? 4.991 9.023 -6.277 1.00 98.12 96 LYS A O 1
ATOM 742 N N . CYS A 1 97 ? 7.107 8.323 -6.563 1.00 98.56 97 CYS A N 1
ATOM 743 C CA . CYS A 1 97 ? 6.801 7.271 -7.527 1.00 98.56 97 CYS A CA 1
ATOM 744 C C . CYS A 1 97 ? 5.976 6.144 -6.884 1.00 98.56 97 CYS A C 1
ATOM 746 O O . CYS A 1 97 ? 4.937 5.763 -7.430 1.00 98.56 97 CYS A O 1
ATOM 748 N N . GLN A 1 98 ? 6.386 5.678 -5.701 1.00 97.94 98 GLN A N 1
ATOM 749 C CA . GLN A 1 98 ? 5.645 4.684 -4.927 1.00 97.94 98 GLN A CA 1
ATOM 750 C C . GLN A 1 98 ? 4.246 5.196 -4.561 1.00 97.94 98 GLN A C 1
ATOM 752 O O . GLN A 1 98 ? 3.265 4.559 -4.936 1.00 97.94 98 GLN A O 1
ATOM 757 N N . ASP A 1 99 ? 4.133 6.386 -3.961 1.00 96.38 99 ASP A N 1
ATOM 758 C CA . ASP A 1 99 ? 2.847 6.977 -3.556 1.00 96.38 99 ASP A CA 1
ATOM 759 C C . ASP A 1 99 ? 1.863 7.096 -4.732 1.00 96.38 99 ASP A C 1
ATOM 761 O O . ASP A 1 99 ? 0.674 6.795 -4.620 1.00 96.38 99 ASP A O 1
ATOM 765 N N . ARG A 1 100 ? 2.358 7.529 -5.900 1.00 97.56 100 ARG A N 1
ATOM 766 C CA . ARG A 1 100 ? 1.534 7.656 -7.111 1.00 97.56 100 ARG A CA 1
ATOM 767 C C . ARG A 1 100 ? 1.104 6.302 -7.653 1.00 97.56 100 ARG A C 1
ATOM 769 O O . ARG A 1 100 ? -0.018 6.183 -8.142 1.00 97.56 100 ARG A O 1
ATOM 776 N N . CYS A 1 101 ? 1.961 5.286 -7.560 1.00 97.25 101 CYS A N 1
ATOM 777 C CA . CYS A 1 101 ? 1.544 3.928 -7.869 1.00 97.25 101 CYS A CA 1
ATOM 778 C C . CYS A 1 101 ? 0.456 3.479 -6.898 1.00 97.25 101 CYS A C 1
ATOM 780 O O . CYS A 1 101 ? -0.584 3.034 -7.367 1.00 97.25 101 CYS A O 1
ATOM 782 N N . LEU A 1 102 ? 0.635 3.651 -5.583 1.00 95.19 102 LEU A N 1
ATOM 783 C CA . LEU A 1 102 ? -0.347 3.307 -4.547 1.00 95.19 102 LEU A CA 1
ATOM 784 C C . LEU A 1 102 ? -1.731 3.890 -4.835 1.00 95.19 102 LEU A C 1
ATOM 786 O O . LEU A 1 102 ? -2.693 3.122 -4.889 1.00 95.19 102 LEU A O 1
ATOM 790 N N . ALA A 1 103 ? -1.795 5.183 -5.158 1.00 93.94 103 ALA A N 1
ATOM 791 C CA . ALA A 1 103 ? -3.029 5.896 -5.491 1.00 93.94 103 ALA A CA 1
ATOM 792 C C . ALA A 1 103 ? -3.681 5.476 -6.825 1.00 93.94 103 ALA A C 1
ATOM 794 O O . ALA A 1 103 ? -4.859 5.745 -7.042 1.00 93.94 103 ALA A O 1
ATOM 795 N N . LYS A 1 104 ? -2.940 4.838 -7.740 1.00 93.44 104 LYS A N 1
ATOM 796 C CA . LYS A 1 104 ? -3.460 4.394 -9.041 1.00 93.44 104 LYS A CA 1
ATOM 797 C C . LYS A 1 104 ? -3.898 2.935 -8.967 1.00 93.44 104 LYS A C 1
ATOM 799 O O . LYS A 1 104 ? -3.062 2.033 -8.866 1.00 93.44 104 LYS A O 1
ATOM 804 N N . ASP A 1 105 ? -5.197 2.679 -9.096 1.00 90.81 105 ASP A N 1
ATOM 805 C CA . ASP A 1 105 ? -5.771 1.328 -8.982 1.00 90.81 105 ASP A CA 1
ATOM 806 C C . ASP A 1 105 ? -5.171 0.315 -9.949 1.00 90.81 105 ASP A C 1
ATOM 808 O O . ASP A 1 105 ? -4.960 -0.848 -9.595 1.00 90.81 105 ASP A O 1
ATOM 812 N N . SER A 1 106 ? -4.857 0.777 -11.156 1.00 92.00 106 SER A N 1
ATOM 813 C CA . SER A 1 106 ? -4.294 -0.045 -12.215 1.00 92.00 106 SER A CA 1
ATOM 814 C C . SER A 1 106 ? -2.800 -0.336 -12.006 1.00 92.00 106 SER A C 1
ATOM 816 O O . SER A 1 106 ? -2.268 -1.260 -12.615 1.00 92.00 106 SER A O 1
ATOM 818 N N . CYS A 1 107 ? -2.103 0.421 -11.153 1.00 96.00 107 CYS A N 1
ATOM 819 C CA . CYS A 1 107 ? -0.685 0.204 -10.894 1.00 96.00 107 CYS A CA 1
ATOM 820 C C . CYS A 1 107 ? -0.489 -0.971 -9.934 1.00 96.00 107 CYS A C 1
ATOM 822 O O . CYS A 1 107 ? -1.011 -0.966 -8.816 1.00 96.00 107 CYS A O 1
ATOM 824 N N . ARG A 1 108 ? 0.280 -1.969 -10.371 1.00 96.38 108 ARG A N 1
ATOM 825 C CA . ARG A 1 108 ? 0.711 -3.114 -9.554 1.00 96.38 108 ARG A CA 1
ATOM 826 C C . ARG A 1 108 ? 2.210 -3.110 -9.318 1.00 96.38 108 ARG A C 1
ATOM 828 O O . ARG A 1 108 ? 2.648 -3.594 -8.282 1.00 96.38 108 ARG A O 1
ATOM 835 N N . PHE A 1 109 ? 2.965 -2.516 -10.236 1.00 97.75 109 PHE A N 1
ATOM 836 C CA . PHE A 1 109 ? 4.399 -2.322 -10.116 1.00 97.75 109 PHE A CA 1
ATOM 837 C C . PHE A 1 109 ? 4.789 -0.898 -10.507 1.00 97.75 109 PHE A C 1
ATOM 839 O O . PHE A 1 109 ? 4.201 -0.324 -11.427 1.00 97.75 109 PHE A O 1
ATOM 846 N N . ALA A 1 110 ? 5.793 -0.349 -9.828 1.00 98.12 110 ALA A N 1
ATOM 847 C CA . ALA A 1 110 ? 6.389 0.943 -10.150 1.00 98.12 110 ALA A CA 1
ATOM 848 C C . ALA A 1 110 ? 7.852 0.754 -10.551 1.00 98.12 110 ALA A C 1
ATOM 850 O O . ALA A 1 110 ? 8.619 0.152 -9.802 1.00 98.12 110 ALA A O 1
ATOM 851 N N . LEU A 1 111 ? 8.232 1.288 -11.712 1.00 98.12 111 LEU A N 1
ATOM 852 C CA . LEU A 1 111 ? 9.610 1.301 -12.200 1.00 98.12 111 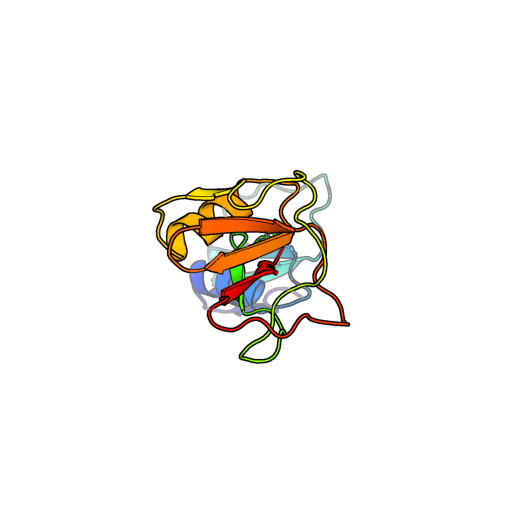LEU A CA 1
ATOM 853 C C . LEU A 1 111 ? 10.129 2.733 -12.159 1.00 98.12 111 LEU A C 1
ATOM 855 O O . LEU A 1 111 ? 9.614 3.599 -12.872 1.00 98.12 111 LEU A O 1
ATOM 859 N N . TYR A 1 112 ? 11.164 2.967 -11.359 1.00 98.50 112 TYR A N 1
ATOM 860 C CA . TYR A 1 112 ? 11.802 4.268 -11.209 1.00 98.50 112 TYR A CA 1
ATOM 861 C C . TYR A 1 112 ? 13.233 4.256 -11.730 1.00 98.50 112 TYR A C 1
ATOM 863 O O . TYR A 1 112 ? 14.022 3.384 -11.370 1.00 98.50 112 TYR A O 1
ATOM 871 N N . LYS A 1 113 ? 13.587 5.262 -12.532 1.00 97.38 113 LYS A N 1
ATOM 872 C CA . LYS A 1 113 ? 14.962 5.504 -12.982 1.00 97.38 113 LYS A CA 1
ATOM 873 C C . LYS A 1 113 ? 15.195 6.991 -13.216 1.00 97.38 113 LYS A C 1
ATOM 875 O O . LYS A 1 113 ? 14.485 7.613 -14.003 1.00 97.38 113 LYS A O 1
ATOM 880 N N . GLY A 1 114 ? 16.207 7.554 -12.553 1.00 94.94 114 GLY A N 1
ATOM 881 C CA . GLY A 1 114 ? 16.688 8.919 -12.815 1.00 94.94 114 GLY A CA 1
ATOM 882 C C . GLY A 1 114 ? 15.605 10.004 -12.761 1.00 94.94 114 GLY A C 1
ATOM 883 O O . GLY A 1 114 ? 15.612 10.917 -13.580 1.00 94.94 114 GLY A O 1
ATOM 884 N N . GLY A 1 115 ? 14.632 9.884 -11.853 1.00 96.94 115 GLY A N 1
ATOM 885 C CA . GLY A 1 115 ? 13.531 10.841 -11.718 1.00 96.94 115 GLY A CA 1
ATOM 886 C C . GLY A 1 115 ? 12.303 10.562 -12.593 1.00 96.94 115 GLY A C 1
ATOM 887 O O . GLY A 1 115 ? 11.321 11.295 -12.484 1.00 96.94 115 GLY A O 1
ATOM 888 N N . SER A 1 116 ? 12.324 9.538 -13.450 1.00 97.81 116 SER A N 1
ATOM 889 C CA . SER A 1 116 ? 11.169 9.080 -14.236 1.00 97.81 116 SER A CA 1
ATOM 890 C C . SER A 1 116 ? 10.527 7.852 -13.593 1.00 97.81 116 SER A C 1
ATOM 892 O O . SER A 1 116 ? 11.239 6.961 -13.129 1.00 97.81 116 SER A O 1
ATOM 894 N N . CYS A 1 117 ? 9.194 7.802 -13.565 1.00 98.31 117 CYS A N 1
ATOM 895 C CA . CYS A 1 117 ? 8.414 6.753 -12.913 1.00 98.31 117 CYS A CA 1
ATOM 896 C C . CYS A 1 117 ? 7.317 6.215 -13.836 1.00 98.31 117 CYS A C 1
ATOM 898 O O . CYS A 1 117 ? 6.521 6.991 -14.370 1.00 98.31 117 CYS A O 1
ATOM 900 N N . SER A 1 118 ? 7.246 4.893 -13.998 1.00 98.19 118 SER A N 1
ATOM 901 C CA . SER A 1 118 ? 6.230 4.239 -14.837 1.00 98.19 118 SER A CA 1
ATOM 902 C C . SER A 1 118 ? 5.469 3.156 -14.082 1.00 98.19 118 SER A C 1
ATOM 904 O O . SER A 1 118 ? 6.053 2.460 -13.252 1.00 98.19 118 SER A O 1
ATOM 906 N N . SER A 1 119 ? 4.178 3.012 -14.381 1.00 97.69 119 SER A N 1
ATOM 907 C CA . SER A 1 119 ? 3.320 1.960 -13.831 1.00 97.69 119 SER A CA 1
ATOM 908 C C . SER A 1 119 ? 3.270 0.732 -14.733 1.00 97.69 119 SER A C 1
ATOM 910 O O . SER A 1 119 ? 3.263 0.853 -15.954 1.00 97.69 119 SER A O 1
ATOM 912 N N . PHE A 1 120 ? 3.201 -0.450 -14.123 1.00 97.44 120 PHE A N 1
ATOM 913 C CA . PHE A 1 120 ? 3.016 -1.737 -14.795 1.00 97.44 120 PHE A CA 1
ATOM 914 C C . PHE A 1 120 ? 1.904 -2.541 -14.106 1.00 97.44 120 PHE A C 1
ATOM 916 O O . PHE A 1 120 ? 1.681 -2.411 -12.895 1.00 97.44 120 PHE A O 1
ATOM 923 N N . HIS A 1 121 ? 1.193 -3.365 -14.882 1.00 95.12 121 HIS A N 1
ATOM 924 C CA . HIS A 1 121 ? 0.200 -4.317 -14.362 1.00 95.12 121 HIS A CA 1
ATOM 925 C C . HIS A 1 121 ? 0.846 -5.614 -13.871 1.00 95.12 121 HIS A C 1
ATOM 927 O O . HIS A 1 121 ? 0.350 -6.231 -12.933 1.00 95.12 121 HIS A O 1
ATOM 933 N N . GLU A 1 122 ? 1.972 -5.984 -14.472 1.00 94.06 122 GLU A N 1
ATOM 934 C CA . GLU A 1 122 ? 2.716 -7.202 -14.187 1.00 94.06 122 GLU A CA 1
ATOM 935 C C . GLU A 1 122 ? 4.218 -6.964 -14.350 1.00 94.06 122 GLU A C 1
ATOM 937 O O . GLU A 1 122 ? 4.650 -6.045 -15.049 1.00 94.06 122 GLU A O 1
ATOM 942 N N . CYS A 1 123 ? 5.006 -7.783 -13.665 1.00 95.69 123 CYS A N 1
ATOM 943 C CA . CYS A 1 123 ? 6.457 -7.788 -13.743 1.00 95.69 123 CYS A CA 1
ATOM 944 C C . CYS A 1 123 ? 6.920 -9.215 -13.472 1.00 95.69 123 CYS A C 1
ATOM 946 O O . CYS A 1 123 ? 7.209 -9.583 -12.335 1.00 95.69 123 CYS A O 1
ATOM 948 N N . SER A 1 124 ? 6.872 -10.028 -14.520 1.00 90.75 124 SER A N 1
ATOM 949 C CA . SER A 1 124 ? 7.246 -11.437 -14.480 1.00 90.75 124 SER A CA 1
ATOM 950 C C . SER A 1 124 ? 8.423 -11.676 -15.427 1.00 90.75 124 SER A C 1
ATOM 952 O O . SER A 1 124 ? 8.594 -10.909 -16.381 1.00 90.75 124 SER A O 1
ATOM 954 N N . PRO A 1 125 ? 9.218 -12.736 -15.206 1.00 89.44 125 PRO A N 1
ATOM 955 C CA . PRO A 1 125 ? 10.258 -13.138 -16.140 1.00 89.44 125 PRO A CA 1
ATOM 956 C C . PRO A 1 125 ? 9.719 -13.381 -17.568 1.00 89.44 125 PRO A C 1
ATOM 958 O O . PRO A 1 125 ? 8.575 -13.813 -17.719 1.00 89.44 125 PRO A O 1
ATOM 961 N N . PRO A 1 126 ? 10.543 -13.174 -18.614 1.00 92.38 126 PRO A N 1
ATOM 962 C CA . PRO A 1 126 ? 11.931 -12.721 -18.544 1.00 92.38 126 PRO A CA 1
ATOM 963 C C . PRO A 1 126 ? 12.023 -11.242 -18.157 1.00 92.38 126 PRO A C 1
ATOM 965 O O . PRO A 1 126 ? 11.115 -10.464 -18.431 1.00 92.38 126 PRO A O 1
ATOM 968 N N . HIS A 1 127 ? 13.125 -10.846 -17.530 1.00 95.31 127 HIS A N 1
ATOM 969 C CA . HIS A 1 127 ? 13.435 -9.449 -17.229 1.00 95.31 127 HIS A CA 1
ATOM 970 C C . HIS A 1 127 ? 14.459 -8.908 -18.234 1.00 95.31 127 HIS A C 1
ATOM 972 O O . HIS A 1 127 ? 15.267 -9.657 -18.786 1.00 95.31 127 HIS A O 1
ATOM 978 N N . GLU A 1 128 ? 14.451 -7.598 -18.464 1.00 95.69 128 GLU A N 1
ATOM 979 C CA . GLU A 1 128 ? 15.390 -6.954 -19.381 1.00 95.69 128 GLU A CA 1
ATOM 980 C C . GLU A 1 128 ? 16.610 -6.401 -18.645 1.00 95.69 128 GLU A C 1
ATOM 982 O O . GLU A 1 128 ? 16.463 -5.605 -17.717 1.00 95.69 128 GLU A O 1
ATOM 987 N N . THR A 1 129 ? 17.813 -6.723 -19.130 1.00 95.69 129 THR A N 1
ATOM 988 C CA . THR A 1 129 ? 19.077 -6.157 -18.635 1.00 95.69 129 THR A CA 1
ATOM 989 C C . THR A 1 129 ? 19.172 -4.666 -18.956 1.00 95.69 129 THR A C 1
ATOM 991 O O . THR A 1 129 ? 19.590 -4.251 -20.042 1.00 95.69 129 THR A O 1
ATOM 994 N N . LYS A 1 130 ? 18.765 -3.839 -17.993 1.00 94.06 130 LYS A N 1
ATOM 995 C CA . LYS A 1 130 ? 18.850 -2.380 -18.013 1.00 94.06 130 LYS A CA 1
ATOM 996 C C . LYS A 1 130 ? 19.172 -1.887 -16.597 1.00 94.06 130 LYS A C 1
ATOM 998 O O . LYS A 1 130 ? 18.287 -1.894 -15.745 1.00 94.06 130 LYS A O 1
ATOM 1003 N N . PRO A 1 131 ? 20.390 -1.385 -16.336 1.00 92.12 131 PRO A N 1
ATOM 1004 C CA . PRO A 1 131 ? 20.764 -0.948 -14.997 1.00 92.12 131 PRO A CA 1
ATOM 1005 C C . PRO A 1 131 ? 20.090 0.364 -14.581 1.00 92.12 131 PRO A C 1
ATOM 1007 O O . PRO A 1 131 ? 19.619 1.151 -15.417 1.00 92.12 131 PRO A O 1
ATOM 1010 N N . GLY A 1 132 ? 20.092 0.609 -13.268 1.00 93.56 132 GLY A N 1
ATOM 1011 C CA . GLY A 1 132 ? 19.625 1.851 -12.646 1.00 93.56 132 GLY A CA 1
ATOM 1012 C C . GLY A 1 132 ? 18.113 1.946 -12.432 1.00 93.56 132 GLY A C 1
ATOM 1013 O O . GLY A 1 132 ? 17.619 3.046 -12.184 1.00 93.56 132 GLY A O 1
ATOM 1014 N N . PHE A 1 133 ? 17.382 0.835 -12.558 1.00 96.69 133 PHE A N 1
ATOM 1015 C CA . PHE A 1 133 ? 15.972 0.765 -12.184 1.00 96.69 133 PHE A CA 1
ATOM 1016 C C . PHE A 1 133 ? 15.813 0.322 -10.731 1.00 96.69 133 PHE A C 1
ATOM 1018 O O . PHE A 1 133 ? 16.472 -0.609 -10.281 1.00 96.69 133 PHE A O 1
ATOM 1025 N N . GLN A 1 134 ? 14.897 0.977 -10.026 1.00 97.88 134 GLN A N 1
ATOM 1026 C CA . GLN A 1 134 ? 14.289 0.457 -8.807 1.00 97.88 134 GLN A CA 1
ATOM 1027 C C . GLN A 1 134 ? 12.882 -0.015 -9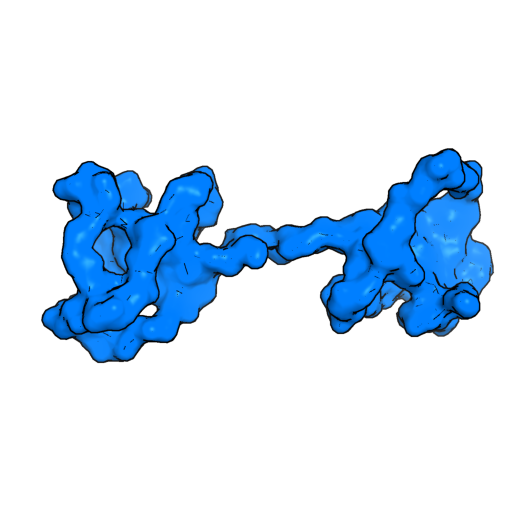.167 1.00 97.88 134 GLN A C 1
ATOM 1029 O O . GLN A 1 134 ? 12.130 0.727 -9.809 1.00 97.88 134 GLN A O 1
ATOM 1034 N N . VAL A 1 135 ? 12.552 -1.250 -8.796 1.00 98.06 135 VA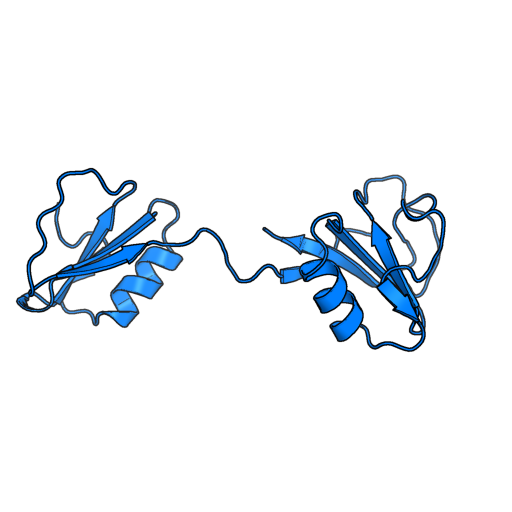L A N 1
ATOM 1035 C CA . VAL A 1 135 ? 11.266 -1.872 -9.113 1.00 98.06 135 VAL A CA 1
ATOM 1036 C C . VAL A 1 135 ? 10.579 -2.267 -7.819 1.00 98.06 135 VAL A C 1
ATOM 1038 O O . VAL A 1 135 ? 11.143 -3.002 -7.012 1.00 98.06 135 VAL A O 1
ATOM 1041 N N . TRP A 1 136 ? 9.348 -1.798 -7.639 1.00 98.06 136 TRP A N 1
ATOM 1042 C CA . TRP A 1 136 ? 8.525 -2.167 -6.492 1.00 98.06 136 TRP A CA 1
ATOM 1043 C C . TRP A 1 136 ? 7.223 -2.816 -6.927 1.00 98.06 136 TRP A C 1
ATOM 1045 O O . TRP A 1 136 ? 6.667 -2.460 -7.968 1.00 98.06 136 TRP A O 1
ATOM 1055 N N . LYS A 1 137 ? 6.710 -3.711 -6.086 1.00 96.69 137 LYS A N 1
ATOM 1056 C CA . LYS A 1 137 ? 5.399 -4.346 -6.192 1.00 96.69 137 LYS A CA 1
ATOM 1057 C C . LYS A 1 137 ? 4.458 -3.768 -5.139 1.00 96.69 137 LYS A C 1
ATOM 1059 O O . LYS A 1 137 ? 4.835 -3.609 -3.983 1.00 96.69 137 LYS A O 1
ATOM 1064 N N . LYS A 1 138 ? 3.221 -3.490 -5.540 1.00 93.94 138 LYS A N 1
ATOM 1065 C CA . LYS A 1 138 ? 2.146 -3.089 -4.635 1.00 93.94 138 LYS A CA 1
ATOM 1066 C C . LYS A 1 138 ? 1.643 -4.305 -3.861 1.00 93.94 138 LYS A C 1
ATOM 1068 O O . LYS A 1 138 ? 1.104 -5.231 -4.473 1.00 93.94 138 LYS A O 1
ATOM 1073 N N . MET A 1 139 ? 1.765 -4.261 -2.540 1.00 83.94 139 MET A N 1
ATOM 1074 C CA . MET A 1 139 ? 1.111 -5.196 -1.629 1.00 83.94 139 MET A CA 1
ATOM 1075 C C . MET A 1 139 ? -0.292 -4.675 -1.307 1.00 83.94 139 MET A C 1
ATOM 1077 O O . MET A 1 139 ? -0.494 -3.477 -1.098 1.00 83.94 139 MET A O 1
ATOM 1081 N N . ARG A 1 140 ? -1.273 -5.572 -1.354 1.00 65.25 140 ARG A N 1
ATOM 1082 C CA . ARG A 1 140 ? -2.665 -5.328 -0.973 1.00 65.25 140 ARG A CA 1
ATOM 1083 C C . ARG A 1 140 ? -3.115 -6.426 -0.035 1.00 65.25 140 ARG A C 1
ATOM 1085 O O . ARG A 1 140 ? -2.604 -7.554 -0.218 1.00 65.25 140 ARG A O 1
#

Organism: NCBI:txid73915

Sequence (140 aa):
DWGDLGTKISAEQCQDRCLANDHCRFAVYKTTARSCTKFHECNSPYDQKPDFAVWAKHNGGSPEMVLADVPEGQRCSGQPPSGRWGDLGTKITAQKCQDRCLAKDSCRFALYKGGSCSSFHECSPPHETKPGFQVWKKMR

InterPro domains:
  IPR003609 PAN/Apple domain [PF00024] (10-41)

pLDDT: mean 91.68, std 8.68, range [52.78, 98.56]

Foldseek 3Di:
DWQPLHWPADPVSQVVSLLVDPQAQKWKAQQVGRGIDGDNDDDPPDDDDPRIDMDGDDPDPLWFWDFDPADAQWFFDDDFPVNDWQPLHFQADPVSLGVSLSVDPQAFKWKDAPRGIGGHNDRDDPIGRHHRITMIGIDD